Protein AF-A0A811M8A0-F1 (afdb_monomer_lite)

Foldseek 3Di:
DPDDDADFDWDQAEDWDQDPNDTDRIDTDWDADPVRPDTDTDHDPPPDDVVDDDDWPPDDDDDDNHDDPVVCVVVVQVVQWDADPVRDTDGVPTD

Structure (mmCIF, N/CA/C/O backbone):
data_AF-A0A811M8A0-F1
#
_entry.id   AF-A0A811M8A0-F1
#
loop_
_atom_site.group_PDB
_atom_site.id
_atom_site.type_symbol
_atom_site.label_atom_id
_atom_site.label_alt_id
_atom_site.label_comp_id
_atom_site.label_asym_id
_atom_site.label_entity_id
_atom_site.label_seq_id
_atom_site.pdbx_PDB_ins_code
_atom_site.Cartn_x
_atom_site.Cartn_y
_atom_site.Cartn_z
_atom_site.occupancy
_atom_site.B_iso_or_equiv
_atom_site.auth_seq_id
_ato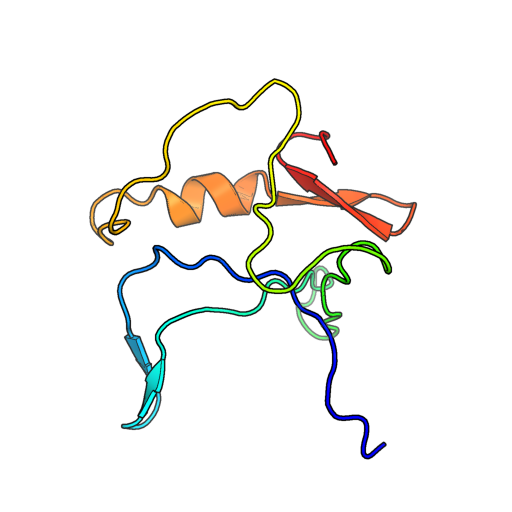m_site.auth_comp_id
_atom_site.auth_asym_id
_atom_site.auth_atom_id
_atom_site.pdbx_PDB_model_num
ATOM 1 N N . MET A 1 1 ? 3.642 -15.988 17.320 1.00 43.75 1 MET A N 1
ATOM 2 C CA . MET A 1 1 ? 2.955 -15.976 16.015 1.00 43.75 1 MET A CA 1
ATOM 3 C C . MET A 1 1 ? 4.034 -16.071 14.950 1.00 43.75 1 MET A C 1
ATOM 5 O O . MET A 1 1 ? 4.763 -15.110 14.764 1.00 43.75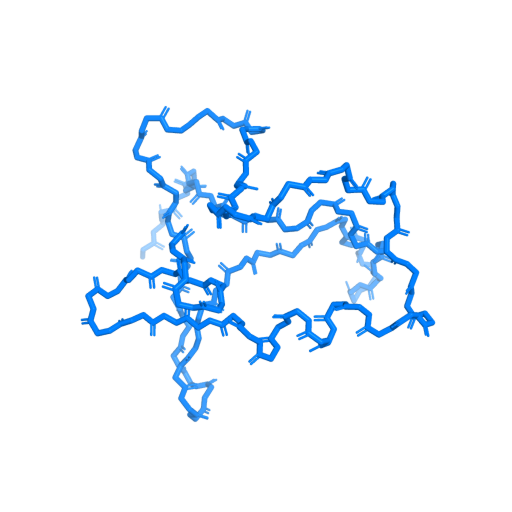 1 MET A O 1
ATOM 9 N N . ASN A 1 2 ? 4.215 -17.257 14.363 1.00 50.41 2 ASN A N 1
ATOM 10 C CA . ASN A 1 2 ? 5.134 -17.497 13.242 1.00 50.41 2 ASN A CA 1
ATOM 11 C C . ASN A 1 2 ? 4.291 -17.682 11.981 1.00 50.41 2 ASN A C 1
ATOM 13 O O . ASN A 1 2 ? 4.269 -18.761 11.394 1.00 50.41 2 ASN A O 1
ATOM 17 N N . GLU A 1 3 ? 3.529 -16.661 11.621 1.00 65.31 3 GLU A N 1
ATOM 18 C CA . GLU A 1 3 ? 2.738 -16.703 10.401 1.00 65.31 3 GLU A CA 1
ATOM 19 C C . GLU A 1 3 ? 3.566 -16.074 9.281 1.00 65.31 3 GLU A C 1
ATOM 21 O O . GLU A 1 3 ? 4.047 -14.947 9.378 1.00 65.31 3 GLU A O 1
ATOM 26 N N . GLN A 1 4 ? 3.842 -16.883 8.265 1.00 82.19 4 GLN A N 1
ATOM 27 C CA . GLN A 1 4 ? 4.556 -16.516 7.049 1.00 82.19 4 GLN A CA 1
ATOM 28 C C . GLN A 1 4 ? 3.620 -16.783 5.865 1.00 82.19 4 GLN A C 1
ATOM 30 O O . GLN A 1 4 ? 2.635 -17.504 6.014 1.00 82.19 4 GLN A O 1
ATOM 35 N N . ASN A 1 5 ? 3.963 -16.266 4.682 1.00 86.75 5 ASN A N 1
ATOM 36 C CA . ASN A 1 5 ? 3.214 -16.481 3.435 1.00 86.75 5 ASN A CA 1
ATOM 37 C C . ASN A 1 5 ? 1.860 -15.743 3.347 1.00 86.75 5 ASN A C 1
ATOM 39 O O . ASN A 1 5 ? 0.896 -16.255 2.779 1.00 86.75 5 ASN A O 1
ATOM 43 N N . TRP A 1 6 ? 1.794 -14.527 3.893 1.00 89.50 6 TRP A N 1
ATOM 44 C CA . TRP A 1 6 ? 0.645 -13.635 3.728 1.00 89.50 6 TRP A CA 1
ATOM 45 C C . TRP A 1 6 ? 0.654 -12.935 2.366 1.00 89.50 6 TRP A C 1
ATOM 47 O O . TRP A 1 6 ? 1.709 -12.526 1.872 1.00 89.50 6 TRP A O 1
ATOM 57 N N . LYS A 1 7 ? -0.534 -12.766 1.774 1.00 93.50 7 LYS A N 1
ATOM 58 C CA . LYS A 1 7 ? -0.720 -11.890 0.613 1.00 93.50 7 LYS A CA 1
ATOM 59 C C . LYS A 1 7 ? -0.806 -10.442 1.094 1.00 93.50 7 LYS A C 1
ATOM 61 O O . LYS A 1 7 ? -1.406 -10.172 2.127 1.00 93.50 7 LYS A O 1
ATOM 66 N N . VAL A 1 8 ? -0.208 -9.525 0.340 1.00 94.81 8 VAL A N 1
ATOM 67 C CA . VAL A 1 8 ? -0.156 -8.098 0.677 1.00 94.81 8 VAL A CA 1
ATOM 68 C C . VAL A 1 8 ? -0.357 -7.240 -0.562 1.00 94.81 8 VAL A C 1
ATOM 70 O O . VAL A 1 8 ? 0.035 -7.626 -1.666 1.00 94.81 8 VAL A O 1
ATOM 73 N N . CYS A 1 9 ? -0.898 -6.043 -0.363 1.00 95.38 9 CYS A N 1
ATOM 74 C CA . CYS A 1 9 ? -0.955 -5.010 -1.391 1.00 95.38 9 CYS A CA 1
ATOM 75 C C . CYS A 1 9 ? 0.317 -4.149 -1.348 1.00 95.38 9 CYS A C 1
ATOM 77 O O . CYS A 1 9 ? 0.717 -3.666 -0.286 1.00 95.38 9 CYS A O 1
ATOM 79 N N . VAL A 1 10 ? 0.962 -3.949 -2.502 1.00 94.81 10 VAL A N 1
ATOM 80 C CA . VAL A 1 10 ? 2.232 -3.213 -2.608 1.00 94.81 10 VAL A CA 1
ATOM 81 C C . VAL A 1 10 ? 2.223 -2.232 -3.790 1.00 94.81 10 VAL A C 1
ATOM 83 O O . VAL A 1 10 ? 1.944 -2.639 -4.918 1.00 94.81 10 VAL A O 1
ATOM 86 N N . PRO A 1 11 ? 2.561 -0.941 -3.604 1.00 92.62 11 PRO A N 1
ATOM 87 C CA . PRO A 1 11 ? 2.937 -0.072 -4.713 1.00 92.62 11 PRO A CA 1
ATOM 88 C C . PRO A 1 11 ? 4.291 -0.495 -5.302 1.00 92.62 11 PRO A C 1
ATOM 90 O O . PRO A 1 11 ? 5.331 -0.424 -4.643 1.00 92.62 11 PRO A O 1
ATOM 93 N N . CYS A 1 12 ? 4.277 -0.903 -6.573 1.00 93.19 12 CYS A N 1
ATOM 94 C CA . CYS A 1 12 ? 5.450 -1.446 -7.272 1.00 93.19 12 CYS A CA 1
ATOM 95 C C . CYS A 1 12 ? 6.270 -0.412 -8.061 1.00 93.19 12 CYS A C 1
ATOM 97 O O . CYS A 1 12 ? 7.352 -0.737 -8.540 1.00 93.19 12 CYS A O 1
ATOM 99 N N . ASN A 1 13 ? 5.768 0.810 -8.247 1.00 92.88 13 ASN A N 1
ATOM 100 C CA . ASN A 1 13 ? 6.399 1.834 -9.088 1.00 92.88 13 ASN A CA 1
ATOM 101 C C . ASN A 1 13 ? 7.022 2.988 -8.288 1.00 92.88 13 ASN A C 1
ATOM 103 O O . ASN A 1 13 ? 7.341 4.032 -8.854 1.00 92.88 13 ASN A O 1
ATOM 107 N N . LEU A 1 14 ? 7.213 2.828 -6.978 1.00 90.75 14 LEU A N 1
ATOM 108 C CA . LEU A 1 14 ? 7.973 3.789 -6.182 1.00 90.75 14 LEU A CA 1
ATOM 109 C C . LEU A 1 14 ? 9.467 3.670 -6.492 1.00 90.75 14 LEU A C 1
ATOM 111 O O . LEU A 1 14 ? 9.994 2.582 -6.727 1.00 90.75 14 LEU A O 1
ATOM 115 N N . LYS A 1 15 ? 10.181 4.799 -6.449 1.00 89.06 15 LYS A N 1
ATOM 116 C CA . LYS A 1 15 ? 11.642 4.779 -6.550 1.00 89.06 15 LYS A CA 1
ATOM 117 C C . LYS A 1 15 ? 12.220 3.926 -5.405 1.00 89.06 15 LYS A C 1
ATOM 119 O O . LYS A 1 15 ? 11.932 4.236 -4.250 1.00 89.06 15 LYS A O 1
ATOM 124 N N . PRO A 1 16 ? 13.087 2.933 -5.685 1.00 91.56 16 PRO A N 1
ATOM 125 C CA . PRO A 1 16 ? 13.719 2.139 -4.638 1.00 91.56 16 PRO A CA 1
ATOM 126 C C . PRO A 1 16 ? 14.496 2.995 -3.632 1.00 91.56 16 PRO A C 1
ATOM 128 O O . PRO A 1 16 ? 15.201 3.936 -4.019 1.00 91.56 16 PRO A O 1
ATOM 131 N N . VAL A 1 17 ? 14.414 2.632 -2.352 1.00 91.44 17 VAL A N 1
ATOM 132 C CA . VAL A 1 17 ? 15.024 3.372 -1.235 1.00 91.44 17 VAL A CA 1
ATOM 133 C C . VAL A 1 17 ? 16.006 2.478 -0.482 1.00 91.44 17 VAL A C 1
ATOM 135 O O . VAL A 1 17 ? 15.743 1.299 -0.253 1.00 91.44 17 VAL A O 1
ATOM 138 N N . MET A 1 18 ? 17.154 3.035 -0.086 1.00 94.69 18 MET A N 1
ATOM 139 C CA . MET A 1 18 ? 18.100 2.356 0.805 1.00 94.69 18 MET A CA 1
ATOM 140 C C . MET A 1 18 ? 17.629 2.495 2.253 1.00 94.69 18 MET A C 1
ATOM 142 O O . MET A 1 18 ? 17.567 3.601 2.785 1.00 94.69 18 MET A O 1
ATOM 146 N N . MET A 1 19 ? 17.339 1.372 2.903 1.00 95.12 19 MET A N 1
ATOM 147 C CA . MET A 1 19 ? 16.920 1.297 4.299 1.00 95.12 19 MET A CA 1
ATOM 148 C C . MET A 1 19 ? 17.963 0.504 5.081 1.00 95.12 19 MET A C 1
ATOM 150 O O . MET A 1 19 ? 18.097 -0.703 4.906 1.00 95.12 19 MET A O 1
ATOM 154 N N . ARG A 1 20 ? 18.744 1.193 5.925 1.00 96.06 20 ARG A N 1
ATOM 155 C CA . ARG A 1 20 ? 19.816 0.580 6.740 1.00 96.06 20 ARG A CA 1
ATOM 156 C C . ARG A 1 20 ? 20.793 -0.288 5.918 1.00 96.06 20 ARG A C 1
ATOM 158 O O . ARG A 1 20 ? 21.212 -1.350 6.360 1.00 96.06 20 ARG A O 1
ATOM 165 N N . GLY A 1 21 ? 21.139 0.159 4.708 1.00 95.38 21 GLY A N 1
ATOM 166 C CA . GLY A 1 21 ? 22.066 -0.544 3.809 1.00 95.38 21 GLY A CA 1
ATOM 167 C C . GLY A 1 21 ? 21.425 -1.592 2.891 1.00 95.38 21 GLY A C 1
ATOM 168 O O . GLY A 1 21 ? 22.100 -2.083 1.991 1.00 95.38 21 GLY A O 1
ATOM 169 N N . ILE A 1 22 ? 20.133 -1.891 3.050 1.00 96.19 22 ILE A N 1
ATOM 170 C CA . ILE A 1 22 ? 19.394 -2.825 2.192 1.00 96.19 22 ILE A CA 1
ATOM 171 C C . ILE A 1 22 ? 18.482 -2.031 1.256 1.00 96.19 22 ILE A C 1
ATOM 173 O O . ILE A 1 22 ? 17.769 -1.122 1.681 1.00 96.19 22 ILE A O 1
ATOM 177 N N . LYS A 1 23 ? 18.499 -2.363 -0.036 1.00 95.50 23 LYS A N 1
ATOM 178 C CA . LYS A 1 23 ? 17.664 -1.695 -1.038 1.00 95.50 23 LYS A CA 1
ATOM 179 C C . LYS A 1 23 ? 16.246 -2.272 -1.027 1.00 95.50 23 LYS A C 1
ATOM 181 O O . LYS A 1 23 ? 16.049 -3.411 -1.449 1.00 95.50 23 LYS A O 1
ATOM 186 N N . SER A 1 24 ? 15.268 -1.474 -0.602 1.00 94.81 24 SER A N 1
ATOM 187 C CA . SER A 1 24 ? 13.847 -1.809 -0.720 1.00 94.81 24 SER A CA 1
ATOM 188 C C . SER A 1 24 ? 13.306 -1.395 -2.088 1.00 94.81 24 SER A C 1
ATOM 190 O O . SER A 1 24 ? 13.551 -0.275 -2.541 1.00 94.81 24 SER A O 1
ATOM 192 N N . HIS A 1 25 ? 12.585 -2.302 -2.748 1.00 93.38 25 HIS A N 1
ATOM 193 C CA . HIS A 1 25 ? 12.020 -2.098 -4.090 1.00 93.38 25 HIS A CA 1
ATOM 194 C C . HIS A 1 25 ? 10.516 -1.802 -4.080 1.00 93.38 25 HIS A C 1
ATOM 196 O O . HIS A 1 25 ? 9.977 -1.407 -5.106 1.00 93.38 25 HIS A O 1
ATOM 202 N N . ALA A 1 26 ? 9.855 -1.983 -2.939 1.00 92.38 26 ALA A N 1
ATOM 203 C CA . ALA A 1 26 ? 8.430 -1.747 -2.768 1.00 92.38 26 ALA A CA 1
ATOM 204 C C . ALA A 1 26 ? 8.129 -1.427 -1.298 1.00 92.38 26 ALA A C 1
ATOM 206 O O . ALA A 1 26 ? 9.002 -1.513 -0.430 1.00 92.38 26 ALA A O 1
ATOM 207 N N . MET A 1 27 ? 6.884 -1.063 -1.026 1.00 92.50 27 MET A N 1
ATOM 208 C CA . MET A 1 27 ? 6.373 -0.809 0.316 1.00 92.50 27 MET A CA 1
ATOM 209 C C . MET A 1 27 ? 5.103 -1.629 0.514 1.00 92.50 27 MET A C 1
ATOM 211 O O . MET A 1 27 ? 4.353 -1.806 -0.437 1.00 92.50 27 MET A O 1
ATOM 215 N N . VAL A 1 28 ? 4.868 -2.136 1.720 1.00 94.19 28 VAL A N 1
ATOM 216 C CA . VAL A 1 28 ? 3.610 -2.813 2.061 1.00 94.19 28 VAL A CA 1
ATOM 217 C C . VAL A 1 28 ? 2.574 -1.763 2.452 1.00 94.19 28 VAL A C 1
ATOM 219 O O . VAL A 1 28 ? 2.896 -0.858 3.222 1.00 94.19 28 VAL A O 1
ATOM 222 N N . LEU A 1 29 ? 1.359 -1.862 1.907 1.00 94.31 29 LEU A N 1
ATOM 223 C CA . LEU A 1 29 ? 0.243 -1.007 2.308 1.00 94.31 29 LEU A CA 1
ATOM 224 C C . LEU A 1 29 ? -0.361 -1.503 3.615 1.00 94.31 29 LEU A C 1
ATOM 226 O O . LEU A 1 29 ? -0.707 -2.678 3.752 1.00 94.31 29 LEU A O 1
ATOM 230 N N . ALA A 1 30 ? -0.487 -0.579 4.557 1.00 94.19 30 ALA A N 1
ATOM 231 C CA . ALA A 1 30 ? -1.004 -0.855 5.880 1.00 94.19 30 ALA A CA 1
ATOM 232 C C . ALA A 1 30 ? -1.690 0.405 6.433 1.00 94.19 30 ALA A C 1
ATOM 234 O O . ALA A 1 30 ? -1.011 1.429 6.571 1.00 94.19 30 ALA A O 1
ATOM 235 N N . PRO A 1 31 ? -3.006 0.382 6.711 1.00 92.62 31 PRO A N 1
ATOM 236 C CA . PRO A 1 31 ? -3.638 1.414 7.518 1.00 92.62 31 PRO A CA 1
ATOM 237 C C . PRO A 1 31 ? -3.065 1.418 8.937 1.00 92.62 31 PRO A C 1
ATOM 239 O O . PRO A 1 31 ? -2.665 0.385 9.485 1.00 92.62 31 PRO A O 1
ATOM 242 N N . SER A 1 32 ? -3.059 2.6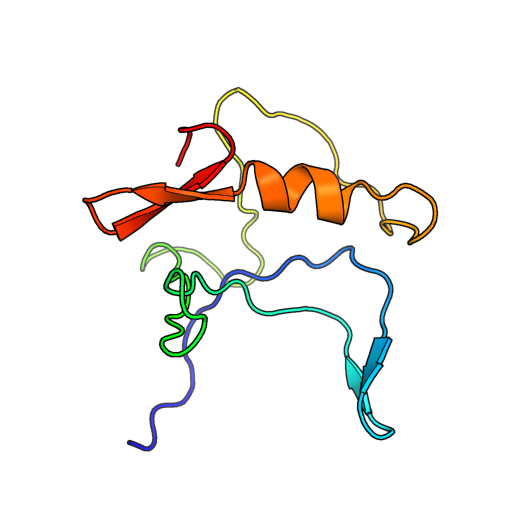02 9.536 1.00 93.38 32 SER A N 1
ATOM 243 C CA . SER A 1 32 ? -2.743 2.794 10.944 1.00 93.38 32 SER A CA 1
ATOM 244 C C . SER A 1 32 ? -3.842 3.588 11.633 1.00 93.38 32 SER A C 1
ATOM 246 O O . SER A 1 32 ? -4.580 4.325 10.979 1.00 93.38 32 SER A O 1
ATOM 248 N N . ASP A 1 33 ? -3.915 3.470 12.953 1.00 92.31 33 ASP A N 1
ATOM 249 C CA . ASP A 1 33 ? -4.700 4.382 13.780 1.00 92.31 33 ASP A CA 1
ATOM 250 C C . ASP A 1 33 ? -4.135 5.816 13.750 1.00 92.31 33 ASP A C 1
ATOM 252 O O . ASP A 1 33 ? -3.039 6.067 13.238 1.00 92.31 33 ASP A O 1
ATOM 256 N N . GLU A 1 34 ? -4.906 6.765 14.290 1.00 89.56 34 GLU A N 1
ATOM 257 C CA . GLU A 1 34 ? -4.554 8.193 14.343 1.00 89.56 34 GLU A CA 1
ATOM 258 C C . GLU A 1 34 ? -3.256 8.440 15.130 1.00 89.56 34 GLU A C 1
ATOM 260 O O . GLU A 1 34 ? -2.436 9.271 14.743 1.00 89.56 34 GLU A O 1
ATOM 265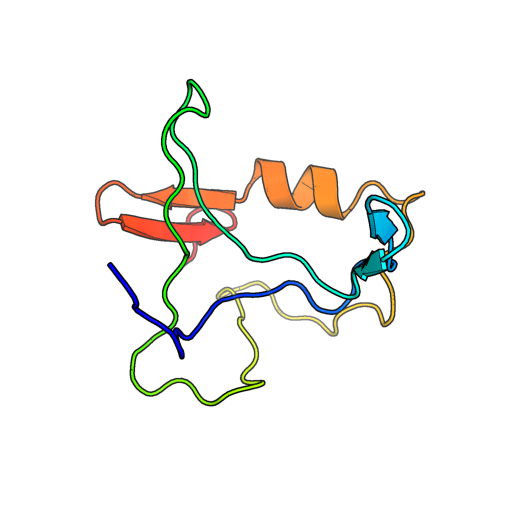 N N . ASP A 1 35 ? -3.027 7.651 16.182 1.00 92.81 35 ASP A N 1
ATOM 266 C CA . ASP A 1 35 ? -1.819 7.723 17.007 1.00 92.81 35 ASP A CA 1
ATOM 267 C C . ASP A 1 35 ? -0.619 6.966 16.397 1.00 92.81 35 ASP A C 1
ATOM 269 O O . ASP A 1 35 ? 0.478 6.975 16.964 1.00 92.81 35 ASP A O 1
ATOM 273 N N . HIS A 1 36 ? -0.798 6.304 15.246 1.00 88.44 36 HIS A N 1
ATOM 274 C CA . HIS A 1 36 ? 0.202 5.471 14.568 1.00 88.44 36 HIS A CA 1
ATOM 275 C C . HIS A 1 36 ? 0.848 4.394 15.466 1.00 88.44 36 HIS A C 1
ATOM 277 O O . HIS A 1 36 ? 2.014 4.023 15.284 1.00 88.44 36 HIS A O 1
ATOM 283 N N . THR A 1 37 ? 0.103 3.881 16.444 1.00 93.69 37 THR A N 1
ATOM 284 C CA . THR A 1 37 ? 0.553 2.833 17.372 1.00 93.69 37 THR A CA 1
ATOM 285 C C . THR A 1 37 ? 0.125 1.439 16.936 1.00 93.69 37 THR A C 1
ATOM 287 O O . THR A 1 37 ? 0.801 0.456 17.255 1.00 93.69 37 THR A O 1
ATOM 290 N N . ARG A 1 38 ? -0.968 1.347 16.175 1.00 91.88 38 ARG A N 1
ATOM 291 C CA . ARG A 1 38 ? -1.502 0.106 15.626 1.00 91.88 38 ARG A CA 1
ATOM 292 C C . ARG A 1 38 ? -1.435 0.160 14.111 1.00 91.88 38 ARG A C 1
ATOM 294 O O . ARG A 1 38 ? -1.876 1.120 13.491 1.00 91.88 38 ARG A O 1
ATOM 301 N N . VAL A 1 39 ? -0.890 -0.899 13.525 1.00 93.44 39 VAL A N 1
ATOM 302 C CA . VAL A 1 39 ? -0.749 -1.054 12.078 1.00 93.44 39 VAL A CA 1
ATOM 303 C C . VAL A 1 39 ? -1.286 -2.422 11.697 1.00 93.44 39 VAL A C 1
ATOM 305 O O . VAL A 1 39 ? -0.899 -3.426 12.299 1.00 93.44 39 VAL A O 1
ATOM 308 N N . GLU A 1 40 ? -2.160 -2.457 10.699 1.00 92.06 40 GLU A N 1
ATOM 309 C CA . GLU A 1 40 ? -2.746 -3.683 10.156 1.00 92.06 40 GLU A CA 1
ATOM 310 C C . GLU A 1 40 ? -2.470 -3.756 8.658 1.00 92.06 40 GLU A C 1
ATOM 312 O O . GLU A 1 40 ? -2.396 -2.731 7.986 1.00 92.06 40 GLU A O 1
ATOM 317 N N . LEU A 1 41 ? -2.256 -4.957 8.125 1.00 92.69 41 LEU A N 1
ATOM 318 C CA . LEU A 1 41 ? -1.962 -5.126 6.704 1.00 92.69 41 LEU A CA 1
ATOM 319 C C . LEU A 1 41 ? -3.246 -5.043 5.884 1.00 92.69 41 LEU A C 1
ATOM 321 O O . LEU A 1 41 ? -4.270 -5.590 6.279 1.00 92.69 41 LEU A O 1
ATOM 325 N N . VAL A 1 42 ? -3.175 -4.413 4.708 1.00 93.94 42 VAL A N 1
ATOM 326 C CA . VAL A 1 42 ? -4.261 -4.534 3.730 1.00 93.94 42 VAL A CA 1
ATOM 327 C C . VAL A 1 42 ? -4.222 -5.937 3.137 1.00 93.94 42 VAL A C 1
ATOM 329 O O . VAL A 1 42 ? -3.275 -6.293 2.426 1.00 93.94 42 VAL A O 1
ATOM 332 N N . GLU A 1 43 ? -5.260 -6.716 3.421 1.00 92.75 43 GLU A N 1
ATOM 333 C CA . GLU A 1 43 ? -5.450 -8.047 2.857 1.00 92.75 43 GLU A CA 1
ATOM 334 C C . GLU A 1 43 ? -6.146 -7.946 1.491 1.00 92.75 43 GLU A C 1
ATOM 336 O O . GLU A 1 43 ? -7.225 -7.356 1.390 1.00 92.75 43 GLU A O 1
ATOM 341 N N . PRO A 1 44 ? -5.555 -8.492 0.413 1.00 94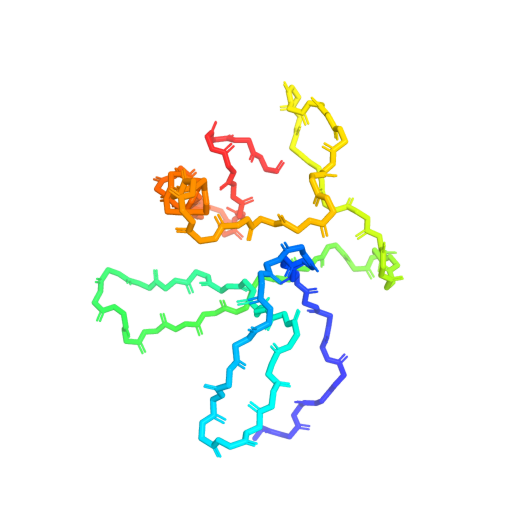.44 44 PRO A N 1
ATOM 342 C CA . PRO A 1 44 ? -6.252 -8.593 -0.861 1.00 94.44 44 PRO A CA 1
ATOM 343 C C . PRO A 1 44 ? -7.351 -9.672 -0.802 1.00 94.44 44 PRO A C 1
ATOM 345 O O . PRO A 1 44 ? -7.309 -10.546 0.071 1.00 94.44 44 PRO A O 1
ATOM 348 N N . PRO A 1 45 ? -8.288 -9.688 -1.770 1.00 93.50 45 PRO A N 1
ATOM 349 C CA . PRO A 1 45 ? -9.253 -10.774 -1.919 1.00 93.50 45 PRO A CA 1
ATOM 350 C C . PRO A 1 45 ? -8.584 -12.156 -1.923 1.00 93.50 45 PRO A C 1
ATOM 352 O O . PRO A 1 45 ? -7.476 -12.340 -2.438 1.00 93.50 45 PRO A O 1
ATOM 355 N N . VAL A 1 46 ? -9.255 -13.153 -1.340 1.00 90.88 46 VAL A N 1
ATOM 356 C CA . VAL A 1 46 ? -8.660 -14.482 -1.099 1.00 90.88 46 VAL A CA 1
ATOM 357 C C . VAL A 1 46 ? -8.232 -15.174 -2.398 1.00 90.88 46 VAL A C 1
ATOM 359 O O . VAL A 1 46 ? -7.234 -15.901 -2.426 1.00 90.88 46 VAL A O 1
ATOM 362 N N . ASP A 1 47 ? -8.961 -14.913 -3.475 1.00 93.19 47 ASP A N 1
ATOM 363 C CA . ASP A 1 47 ? -8.788 -15.443 -4.822 1.00 93.19 47 ASP A CA 1
ATOM 364 C C . ASP A 1 47 ? -7.793 -14.643 -5.674 1.00 93.19 47 ASP A C 1
ATOM 366 O O . ASP A 1 47 ? -7.342 -15.159 -6.697 1.00 93.19 47 ASP A O 1
ATOM 370 N N . ALA A 1 48 ? -7.366 -13.458 -5.221 1.00 94.94 48 ALA A N 1
ATOM 371 C CA . ALA A 1 48 ? -6.442 -12.609 -5.965 1.00 94.94 48 ALA A CA 1
ATOM 372 C C . ALA A 1 48 ? -5.102 -13.315 -6.227 1.00 94.94 48 ALA A C 1
ATOM 374 O O . ALA A 1 48 ? -4.478 -13.888 -5.316 1.00 94.94 48 ALA A O 1
ATOM 375 N N . ALA A 1 49 ? -4.634 -13.263 -7.471 1.00 95.25 49 ALA A N 1
ATOM 376 C CA . ALA A 1 49 ? -3.360 -13.848 -7.867 1.00 95.25 49 ALA A CA 1
ATOM 377 C C . ALA A 1 49 ? -2.179 -12.940 -7.483 1.00 95.25 49 ALA A C 1
ATOM 379 O O . ALA A 1 49 ? -2.279 -11.714 -7.431 1.00 95.25 49 ALA A O 1
ATOM 380 N N . VAL A 1 50 ? -1.003 -13.528 -7.247 1.00 95.19 50 VAL A N 1
ATOM 381 C CA . VAL A 1 50 ? 0.215 -12.732 -7.034 1.00 95.19 50 VAL A CA 1
ATOM 382 C C . VAL A 1 50 ? 0.552 -11.968 -8.315 1.00 95.19 50 VAL A C 1
ATOM 384 O O . VAL A 1 50 ? 0.679 -12.564 -9.382 1.00 95.19 50 VAL A O 1
ATOM 387 N N . GLY A 1 51 ? 0.730 -10.652 -8.190 1.00 95.06 51 GLY A N 1
ATOM 388 C CA . GLY A 1 51 ? 0.974 -9.756 -9.324 1.00 95.06 51 GLY A CA 1
ATOM 389 C C . GLY A 1 51 ? -0.299 -9.221 -9.981 1.00 95.06 51 GLY A C 1
ATOM 390 O O . GLY A 1 51 ? -0.199 -8.440 -10.927 1.00 95.06 51 GLY A O 1
ATOM 391 N N . GLU A 1 52 ? -1.477 -9.601 -9.480 1.00 95.75 52 GLU A N 1
ATOM 392 C CA . GLU A 1 52 ? -2.734 -8.989 -9.887 1.00 95.75 52 GLU A CA 1
ATOM 393 C C . GLU A 1 52 ? -2.752 -7.495 -9.551 1.00 95.75 52 GLU A C 1
ATOM 395 O O . GLU A 1 52 ? -2.222 -7.039 -8.533 1.00 95.75 52 GLU A O 1
ATOM 400 N N . ARG A 1 53 ? -3.326 -6.710 -10.462 1.00 93.81 53 ARG A N 1
ATOM 401 C CA . ARG A 1 53 ? -3.345 -5.256 -10.365 1.00 93.81 53 ARG A CA 1
ATOM 402 C C . ARG A 1 53 ? -4.537 -4.808 -9.529 1.00 93.81 53 ARG A C 1
ATOM 404 O O . ARG A 1 53 ? -5.674 -5.045 -9.911 1.00 93.81 53 ARG A O 1
ATOM 411 N N . VAL A 1 54 ? -4.260 -4.049 -8.474 1.00 93.81 54 VAL A N 1
ATOM 412 C CA . VAL A 1 54 ? -5.286 -3.291 -7.747 1.00 93.81 54 VAL A CA 1
ATOM 413 C C . VAL A 1 54 ? -5.685 -2.068 -8.575 1.00 93.81 54 VAL A C 1
ATOM 415 O O . VAL A 1 54 ? -4.823 -1.303 -9.021 1.00 93.81 54 VAL A O 1
ATOM 418 N N . THR A 1 55 ? -6.985 -1.892 -8.794 1.00 93.56 55 THR A N 1
ATOM 419 C CA . THR A 1 55 ? -7.566 -0.760 -9.529 1.00 93.56 55 THR A CA 1
ATOM 420 C C . THR A 1 55 ? -8.771 -0.219 -8.781 1.00 93.56 55 THR A C 1
ATOM 422 O O . THR A 1 55 ? -9.563 -1.010 -8.283 1.00 93.56 55 THR A O 1
ATOM 425 N N . PHE A 1 56 ? -8.957 1.098 -8.793 1.00 93.38 56 PHE A N 1
ATOM 426 C CA . PHE A 1 56 ? -10.126 1.746 -8.201 1.00 93.38 56 PHE A CA 1
ATOM 427 C C . PHE A 1 56 ? -11.147 2.088 -9.290 1.00 93.38 56 PHE A C 1
ATOM 429 O O . PHE A 1 56 ? -10.793 2.613 -10.351 1.00 93.38 56 PHE A O 1
ATOM 436 N N . THR A 1 57 ? -12.424 1.801 -9.041 1.00 94.19 57 THR A N 1
ATOM 437 C CA . THR A 1 57 ? -13.508 2.098 -9.993 1.00 94.19 57 THR A CA 1
ATOM 438 C C . THR A 1 57 ? -13.540 3.592 -10.341 1.00 94.19 57 THR A C 1
ATOM 440 O O . THR A 1 57 ? -13.414 4.450 -9.477 1.00 94.19 57 THR A O 1
ATOM 443 N N . GLY A 1 58 ? -13.681 3.926 -11.628 1.00 93.50 58 GLY A N 1
ATOM 444 C CA . GLY A 1 58 ? -13.647 5.320 -12.099 1.00 93.50 58 GLY A CA 1
ATOM 445 C C . GLY A 1 58 ? -12.240 5.928 -12.215 1.00 93.50 58 GLY A C 1
ATOM 446 O O . GLY A 1 58 ? -12.099 7.026 -12.752 1.00 93.50 58 GLY A O 1
ATOM 447 N N . HIS A 1 59 ? -11.195 5.206 -11.801 1.00 90.06 59 HIS A N 1
ATOM 448 C CA . HIS A 1 59 ? -9.796 5.610 -11.928 1.00 90.06 59 HIS A CA 1
ATOM 449 C C . HIS A 1 59 ? -9.045 4.665 -12.874 1.00 90.06 59 HIS A C 1
ATOM 451 O O . HIS A 1 59 ? -8.392 3.710 -12.460 1.00 90.06 59 HIS A O 1
ATOM 457 N N . SER A 1 60 ? -9.130 4.945 -14.175 1.00 89.50 60 SER A N 1
ATOM 458 C CA . SER A 1 60 ? -8.395 4.213 -15.211 1.00 89.50 60 SER A CA 1
ATOM 459 C C . SER A 1 60 ? -7.126 4.950 -15.632 1.00 89.50 60 SER A C 1
ATOM 461 O O . SER A 1 60 ? -7.141 6.170 -15.797 1.00 89.50 60 SER A O 1
ATOM 463 N N . GLY A 1 61 ? -6.057 4.210 -15.903 1.00 88.38 61 GLY A N 1
ATOM 464 C CA . GLY A 1 61 ? -4.832 4.753 -16.476 1.00 88.38 61 GLY A CA 1
ATOM 465 C C . GLY A 1 61 ? -3.683 3.758 -16.399 1.00 88.38 61 GLY A C 1
ATOM 466 O O . GLY A 1 61 ? -3.717 2.813 -15.611 1.00 88.38 61 GLY A O 1
ATOM 467 N N . GLU A 1 62 ? -2.656 3.987 -17.211 1.00 90.69 62 GLU A N 1
ATOM 468 C CA . GLU A 1 62 ? -1.406 3.239 -17.106 1.00 90.69 62 GLU A CA 1
ATOM 469 C C . GLU A 1 62 ? -0.540 3.839 -15.992 1.00 90.69 62 GLU A C 1
ATOM 471 O O . GLU A 1 62 ? -0.357 5.061 -15.952 1.00 90.69 62 GLU A O 1
ATOM 476 N N . PRO A 1 63 ? 0.006 3.022 -15.072 1.00 89.75 63 PRO A N 1
ATOM 477 C CA . PRO A 1 63 ? 0.919 3.528 -14.063 1.00 89.75 63 PRO A CA 1
ATOM 478 C C . PRO A 1 63 ? 2.202 4.029 -14.729 1.00 89.75 63 PRO A C 1
ATOM 480 O O . PRO A 1 63 ? 2.734 3.418 -15.657 1.00 89.75 63 PRO A O 1
ATOM 483 N N . GLU A 1 64 ? 2.766 5.104 -14.192 1.00 88.12 64 GLU A N 1
ATOM 484 C CA . GLU A 1 64 ? 4.124 5.497 -14.553 1.00 88.12 64 GLU A CA 1
ATOM 485 C C . GLU A 1 64 ? 5.110 4.379 -14.195 1.00 88.12 64 GLU A C 1
ATOM 487 O O . GLU A 1 64 ? 5.008 3.772 -13.124 1.00 88.12 64 GLU A O 1
ATOM 492 N N . ALA A 1 65 ? 6.108 4.154 -15.056 1.00 87.62 65 ALA A N 1
ATOM 493 C CA . ALA A 1 65 ? 7.141 3.140 -14.836 1.00 87.62 65 ALA A CA 1
ATOM 494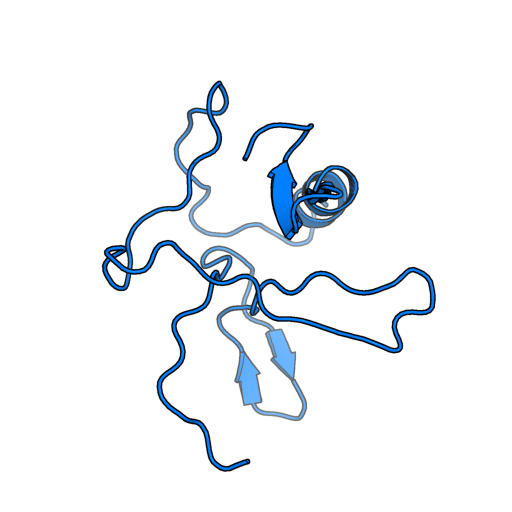 C C . ALA A 1 65 ? 7.940 3.372 -13.538 1.00 87.62 65 ALA A C 1
ATOM 496 O O . ALA A 1 65 ? 8.427 2.426 -12.926 1.00 87.62 65 ALA A O 1
ATOM 497 N N . SER A 1 66 ? 8.086 4.633 -13.120 1.00 88.12 66 SER A N 1
ATOM 498 C CA . SER A 1 66 ? 8.708 5.006 -11.851 1.00 88.12 66 SER A CA 1
ATOM 499 C C . SER A 1 66 ? 8.187 6.366 -11.397 1.00 88.12 66 SER A C 1
ATOM 501 O O . SER A 1 66 ? 8.516 7.388 -11.999 1.00 88.12 66 SER A O 1
ATOM 503 N N . LEU A 1 67 ? 7.486 6.399 -10.266 1.00 86.44 67 LEU A N 1
ATOM 504 C CA . LEU A 1 67 ? 7.109 7.626 -9.576 1.00 86.44 67 LEU A CA 1
ATOM 505 C C . LEU A 1 67 ? 8.372 8.334 -9.082 1.00 86.44 67 LEU A C 1
ATOM 507 O O . LEU A 1 67 ? 9.074 7.880 -8.172 1.00 86.44 67 LEU A O 1
ATOM 511 N N . SER A 1 68 ? 8.695 9.462 -9.714 1.00 75.69 68 SER A N 1
ATOM 512 C CA . SER A 1 68 ? 9.832 10.274 -9.292 1.00 75.69 68 SER A CA 1
ATOM 513 C C . SER A 1 68 ? 9.479 11.055 -8.022 1.00 75.69 68 SER A C 1
ATOM 515 O O . SER A 1 68 ? 8.428 11.694 -7.939 1.00 75.69 68 SER A O 1
ATOM 517 N N . GLY A 1 69 ? 10.392 11.078 -7.045 1.00 67.31 69 GLY A N 1
ATOM 518 C CA . GLY A 1 69 ? 10.192 11.798 -5.776 1.00 67.31 69 GLY A CA 1
ATOM 519 C C . GLY A 1 69 ? 10.010 13.318 -5.914 1.00 67.31 69 GLY A C 1
ATOM 520 O O . GLY A 1 69 ? 9.635 13.975 -4.954 1.00 67.31 69 GLY A O 1
ATOM 521 N N . LYS A 1 70 ? 10.236 13.896 -7.104 1.00 68.25 70 LYS A N 1
ATOM 522 C CA . LYS A 1 70 ? 10.003 15.326 -7.366 1.00 68.25 70 LYS A CA 1
ATOM 523 C C . LYS A 1 70 ? 8.520 15.676 -7.505 1.00 68.25 70 LYS A C 1
ATOM 525 O O . LYS A 1 70 ? 8.144 16.819 -7.282 1.00 68.25 70 LYS A O 1
ATOM 530 N N . SER A 1 71 ? 7.694 14.710 -7.902 1.00 74.50 71 SER A N 1
ATOM 531 C CA . SER A 1 71 ? 6.302 14.947 -8.296 1.00 74.50 71 SER A CA 1
ATOM 532 C C . SER A 1 71 ? 5.322 15.010 -7.115 1.00 74.50 71 SER A C 1
ATOM 534 O O . SER A 1 71 ? 4.185 15.446 -7.297 1.00 74.50 71 SER A O 1
ATOM 536 N N . LYS A 1 72 ? 5.743 14.580 -5.909 1.00 83.62 72 LYS A N 1
ATOM 537 C CA . LYS A 1 72 ? 4.892 14.422 -4.709 1.00 83.62 72 LYS A CA 1
ATOM 538 C C . LYS A 1 72 ? 3.573 13.677 -4.974 1.00 83.62 72 LYS A C 1
ATOM 540 O O . LYS A 1 72 ? 2.620 13.809 -4.214 1.00 83.62 72 LYS A O 1
ATOM 545 N N . VAL A 1 73 ? 3.500 12.898 -6.056 1.00 89.50 73 VAL A N 1
ATOM 546 C CA . VAL A 1 73 ? 2.278 12.191 -6.463 1.00 89.50 73 VAL A CA 1
ATOM 547 C C . VAL A 1 73 ? 1.866 11.203 -5.382 1.00 89.50 73 VAL A C 1
ATOM 549 O O . VAL A 1 73 ? 0.708 11.194 -4.989 1.00 89.50 73 VAL A O 1
ATOM 552 N N . TRP A 1 74 ? 2.824 10.454 -4.833 1.00 89.44 74 TRP A N 1
ATOM 553 C CA . TRP A 1 74 ? 2.559 9.532 -3.731 1.00 89.44 74 TRP A CA 1
ATOM 554 C C . TRP A 1 74 ? 1.992 10.238 -2.490 1.00 89.44 74 TRP A C 1
ATOM 556 O O . TRP A 1 74 ? 0.984 9.792 -1.964 1.00 89.44 74 TRP A O 1
ATOM 566 N N . GLU A 1 75 ? 2.563 11.376 -2.074 1.00 90.31 75 GLU A N 1
ATOM 567 C CA . GLU A 1 75 ? 2.055 12.159 -0.929 1.00 90.31 75 GLU A CA 1
ATOM 568 C C . GLU A 1 75 ? 0.598 12.599 -1.140 1.00 90.31 75 GLU A C 1
ATOM 570 O O . GLU A 1 75 ? -0.211 12.529 -0.221 1.00 90.31 75 GLU A O 1
ATOM 575 N N . LYS A 1 76 ? 0.251 13.011 -2.366 1.00 91.50 76 LYS A N 1
ATOM 576 C CA . LYS A 1 76 ? -1.122 13.392 -2.723 1.00 91.50 76 LYS A CA 1
ATOM 577 C C . LYS A 1 76 ? -2.071 12.197 -2.740 1.00 91.50 76 LYS A C 1
ATOM 579 O O . LYS A 1 76 ? -3.204 12.337 -2.310 1.00 91.50 76 LYS A O 1
ATOM 584 N N . LEU A 1 77 ? -1.621 11.045 -3.240 1.00 92.00 77 LEU A N 1
ATOM 585 C CA . LEU A 1 77 ? -2.433 9.828 -3.274 1.00 92.00 77 LEU A CA 1
ATOM 586 C C . LEU A 1 77 ? -2.713 9.309 -1.864 1.00 92.00 77 LEU A C 1
ATOM 588 O O . LEU A 1 77 ? -3.851 8.977 -1.565 1.00 92.00 77 LEU A O 1
ATOM 592 N N . VAL A 1 78 ? -1.696 9.286 -0.997 1.00 91.94 78 VAL A N 1
ATOM 593 C CA . VAL A 1 78 ? -1.830 8.828 0.394 1.00 91.94 78 VAL A CA 1
ATOM 594 C C . VAL A 1 78 ? -2.829 9.671 1.179 1.00 91.94 78 VAL A C 1
ATOM 596 O O . VAL A 1 78 ? -3.540 9.117 2.003 1.00 91.94 78 VAL A O 1
ATOM 599 N N . ALA A 1 79 ? -2.933 10.974 0.900 1.00 93.38 79 ALA A N 1
ATOM 600 C CA . ALA A 1 79 ? -3.913 11.839 1.557 1.00 93.38 79 ALA A CA 1
ATOM 601 C C . ALA A 1 79 ? -5.377 11.431 1.292 1.00 93.38 79 ALA A C 1
ATOM 603 O O . ALA A 1 79 ? -6.241 11.732 2.108 1.00 93.38 79 ALA A O 1
ATOM 604 N N . ASP A 1 80 ? -5.643 10.749 0.176 1.00 95.44 80 ASP A N 1
ATOM 605 C CA . ASP A 1 80 ? -6.976 10.266 -0.201 1.00 95.44 80 ASP A CA 1
ATOM 606 C C . ASP A 1 80 ? -7.178 8.765 0.113 1.00 95.44 80 ASP A C 1
ATOM 608 O O . ASP A 1 80 ? -8.281 8.240 -0.077 1.00 95.44 80 ASP A O 1
ATOM 612 N N . LEU A 1 81 ? -6.123 8.059 0.551 1.00 95.56 81 LEU A N 1
ATOM 613 C CA . LEU A 1 81 ? -6.195 6.660 0.974 1.00 95.56 81 LEU A CA 1
ATOM 614 C C . LEU A 1 81 ? -6.668 6.578 2.424 1.00 95.56 81 LEU A C 1
ATOM 616 O O . LEU A 1 81 ? -6.097 7.209 3.310 1.00 95.56 81 LEU A O 1
ATOM 620 N N . HIS A 1 82 ? -7.676 5.754 2.674 1.00 95.19 82 HIS A N 1
ATOM 621 C CA . HIS A 1 82 ? -8.202 5.523 4.016 1.00 95.19 82 HIS A CA 1
ATOM 622 C C . HIS A 1 82 ? -8.855 4.143 4.116 1.00 95.19 82 HIS A C 1
ATOM 624 O O . HIS A 1 82 ? -9.000 3.443 3.117 1.00 95.19 82 HIS A O 1
ATOM 630 N N . SER A 1 83 ? -9.252 3.746 5.322 1.00 95.12 83 SER A N 1
ATOM 631 C CA . SER A 1 83 ? -10.110 2.584 5.550 1.00 95.12 83 SER A CA 1
ATOM 632 C C . SER A 1 83 ? -11.487 3.024 6.043 1.00 95.12 83 SER A C 1
ATOM 634 O O . SER A 1 83 ? -11.617 4.023 6.753 1.00 95.12 83 SER A O 1
ATOM 636 N N . THR A 1 84 ? -12.533 2.303 5.646 1.00 94.00 84 THR A N 1
ATOM 637 C CA . THR A 1 84 ? -13.907 2.567 6.094 1.00 94.00 84 THR A CA 1
ATOM 638 C C . THR A 1 84 ? -14.198 1.882 7.432 1.00 94.00 84 THR A C 1
ATOM 640 O O . THR A 1 84 ? -13.438 1.031 7.898 1.00 94.00 84 THR A O 1
ATOM 643 N N . GLY A 1 85 ? -15.348 2.196 8.041 1.00 91.31 85 GLY A N 1
ATOM 644 C CA . GLY A 1 85 ? -15.827 1.506 9.248 1.00 91.31 85 GLY A CA 1
ATOM 645 C C . GLY A 1 85 ? -16.094 0.004 9.058 1.00 91.31 85 GLY A C 1
ATOM 646 O O . GLY A 1 85 ? -16.223 -0.718 10.042 1.00 91.31 85 GLY A O 1
ATOM 647 N N . GLU A 1 86 ? -16.139 -0.472 7.811 1.00 93.69 86 GLU A N 1
ATOM 648 C CA . GLU A 1 86 ? -16.277 -1.888 7.449 1.00 93.69 86 GLU A CA 1
ATOM 649 C C . GLU A 1 86 ? -14.918 -2.571 7.211 1.00 93.69 86 GLU A C 1
ATOM 651 O O . GLU A 1 86 ? -14.874 -3.704 6.740 1.00 93.69 86 GLU A O 1
ATOM 656 N N . LEU A 1 87 ? -13.810 -1.898 7.550 1.00 92.81 87 LEU A N 1
ATOM 657 C CA . LEU A 1 87 ? -12.434 -2.373 7.357 1.00 92.81 87 LEU A CA 1
ATOM 658 C C . LEU A 1 87 ? -12.057 -2.584 5.882 1.00 92.81 87 LEU A C 1
ATOM 660 O O . LEU A 1 87 ? -11.216 -3.419 5.555 1.00 92.81 87 LEU A O 1
ATOM 664 N N . VAL A 1 88 ? -12.644 -1.788 4.986 1.00 95.06 88 VAL A N 1
ATOM 665 C CA . VAL A 1 88 ? -12.323 -1.803 3.554 1.00 95.06 88 VAL A CA 1
ATOM 666 C C . VAL A 1 88 ? -11.350 -0.671 3.243 1.00 95.06 88 VAL A C 1
ATOM 668 O O . VAL A 1 88 ? -11.613 0.475 3.602 1.00 95.06 88 VAL A O 1
ATOM 671 N N . ALA A 1 89 ? -10.223 -0.984 2.599 1.00 95.31 89 ALA A N 1
ATOM 672 C CA . ALA A 1 89 ? -9.278 0.021 2.117 1.00 95.31 89 ALA A CA 1
ATOM 673 C C . ALA A 1 89 ? -9.842 0.719 0.871 1.00 95.31 89 ALA A C 1
ATOM 675 O O . ALA A 1 89 ? -10.264 0.045 -0.061 1.00 95.31 89 ALA A O 1
ATOM 676 N N . CYS A 1 90 ? -9.809 2.050 0.848 1.00 95.94 90 CYS A N 1
ATOM 677 C CA . CYS A 1 90 ? -10.404 2.877 -0.195 1.00 95.94 90 CYS A CA 1
ATOM 678 C C . CYS A 1 90 ? -9.453 3.983 -0.667 1.00 95.94 90 CYS A C 1
ATOM 680 O O . CYS A 1 90 ? -8.621 4.491 0.088 1.00 95.94 90 CYS A O 1
ATOM 682 N N . TYR A 1 91 ? -9.648 4.418 -1.909 1.00 96.06 91 TYR A N 1
ATOM 683 C CA . TYR A 1 91 ? -9.132 5.663 -2.470 1.00 96.06 91 TYR A CA 1
ATOM 684 C C . TYR A 1 91 ? -10.313 6.564 -2.835 1.00 96.06 91 TYR A C 1
ATOM 686 O O . TYR A 1 91 ? -11.138 6.174 -3.657 1.00 96.06 91 TYR A O 1
ATOM 694 N N . LYS A 1 92 ? -10.409 7.768 -2.253 1.00 94.94 92 LYS A N 1
ATOM 695 C CA . LYS A 1 92 ? -11.535 8.701 -2.506 1.00 94.94 92 LYS A CA 1
ATOM 696 C C . LYS A 1 92 ? -12.918 8.048 -2.364 1.00 94.94 92 LYS A C 1
ATOM 698 O O . LYS A 1 92 ? -13.774 8.198 -3.231 1.00 94.94 92 LYS A O 1
ATOM 703 N N . ASP A 1 93 ? -13.091 7.283 -1.290 1.00 94.69 93 ASP A N 1
ATOM 704 C CA . ASP A 1 93 ? -14.317 6.542 -0.955 1.00 94.69 93 ASP A CA 1
ATOM 705 C C . ASP A 1 93 ? -14.657 5.398 -1.932 1.00 94.69 93 ASP A C 1
ATOM 707 O O . ASP A 1 93 ? -15.735 4.808 -1.855 1.00 94.69 93 ASP A O 1
ATOM 711 N N . VAL A 1 94 ? -13.732 5.053 -2.835 1.00 95.12 94 VAL A N 1
ATOM 712 C CA . VAL A 1 94 ? -13.845 3.918 -3.754 1.00 95.12 94 VAL A CA 1
ATOM 713 C C . VAL A 1 94 ? -12.977 2.761 -3.247 1.00 95.12 94 VAL A C 1
ATOM 715 O O . VAL A 1 94 ? -11.779 2.983 -3.055 1.00 95.12 94 VAL A O 1
ATOM 718 N N . PRO A 1 95 ? -13.538 1.555 -3.048 1.00 93.12 95 PRO A N 1
ATOM 719 C CA . PRO A 1 95 ? -12.776 0.371 -2.652 1.00 93.12 95 PRO A CA 1
ATOM 720 C C . PRO A 1 95 ? -11.842 -0.135 -3.761 1.00 93.12 95 PRO A C 1
ATOM 722 O O . PRO A 1 95 ? -12.167 0.057 -4.961 1.00 93.12 95 PRO A O 1
#

Secondary structure (DSSP, 8-state):
------------SBPPEEETTEEE-------B-TTS--B---PPPTTPPTTPPP--TT---PPPSSB-TTS-HHHHHHHHEEE-TTS-EEETTB-

Radius of gyration: 14.45 Å; chains: 1; bounding box: 38×33×34 Å

Sequence (95 aa):
MNEQNWKVCVPCNLKPVMMRGIKSHAMVLAPSDEDHTRVELVEPPVDAAVGERVTFTGHSGEPEASLSGKSKVWEKLVADLHSTGELVACYKDVP

pLDDT: mean 90.49, std 8.59, range [43.75, 96.19]

InterPro domains:
  IPR002547 tRNA-binding domain [PF01588] (5-53)
  IPR002547 tRNA-binding domain [PS50886] (1-55)
  IPR012340 Nucleic acid-binding, OB-fold [G3DSA:2.40.50.140] (2-95)
  IPR012340 Nucleic acid-binding, OB-fold [SSF50249] (4-94)

Organism: NCBI:txid422564